Protein 8GKV (pdb70)

Foldseek 3Di:
DVVVVVVVVVVVVVVVVVVVVVVVVVVVVVVVVVVVVVVVVVVD/DVVVVVVVVVVVVVVVVVVVVVVVVVVVVVVVVVVVVVVD

Structure (mmCIF, N/CA/C/O backbone):
data_8GKV
#
_entry.id   8GKV
#
_cell.length_a   75.335
_cell.length_b   57.013
_cell.length_c   48.629
_cell.angle_alpha   90.000
_cell.angle_beta   129.500
_cell.angle_gamma   90.000
#
_symmetry.space_group_name_H-M   'C 1 2 1'
#
loop_
_entity.id
_entity.type
_entity.pdbx_description
1 polymer 'Anti-adapter protein IraP'
2 non-polymer '4-(2-HYDROXYETHYL)-1-PIPERAZINE ETHANESULFONIC ACID'
3 non-polymer 1,2-ETHANEDIOL
4 non-polymer 'CHLORIDE ION'
5 non-polymer 2-AMINO-2-HYDROXYMETHYL-PROPANE-1,3-DIOL
6 water water
#
loop_
_atom_site.group_PDB
_atom_site.id
_atom_site.type_symbol
_atom_site.label_atom_id
_atom_site.label_alt_id
_atom_site.label_comp_id
_atom_site.label_asym_id
_atom_site.label_entity_id
_atom_site.label_seq_id
_atom_site.pdbx_PDB_ins_code
_atom_site.Cartn_x
_atom_site.Cartn_y
_atom_site.Cartn_z
_atom_site.occupancy
_atom_site.B_iso_or_equiv
_atom_site.auth_seq_id
_atom_site.auth_comp_id
_atom_site.auth_asym_id
_atom_site.auth_atom_id
_atom_site.pdbx_PDB_model_num
ATOM 1 N N . GLY A 1 1 ? 23.023 -15.057 21.813 1.00 60.67 -1 GLY A N 1
ATOM 2 C CA . GLY A 1 1 ? 21.776 -15.737 22.269 1.00 63.53 -1 GLY A CA 1
ATOM 3 C C . GLY A 1 1 ? 20.567 -14.823 22.219 1.00 65.07 -1 GLY A C 1
ATOM 4 O O . GLY A 1 1 ? 20.440 -13.989 21.322 1.00 65.03 -1 GLY A O 1
ATOM 10 N N . GLY A 1 2 ? 19.682 -14.976 23.199 1.00 61.13 0 GLY A N 1
ATOM 11 C CA . GLY A 1 2 ? 18.417 -14.263 23.215 1.00 51.94 0 GLY A CA 1
ATOM 12 C C . GLY A 1 2 ? 18.545 -12.783 23.522 1.00 45.54 0 GLY A C 1
ATOM 13 O O . GLY A 1 2 ? 17.872 -11.956 22.904 1.00 45.82 0 GLY A O 1
ATOM 17 N N . MET A 1 3 ? 19.414 -12.446 24.468 1.00 42.73 1 MET A N 1
ATOM 18 C CA . MET A 1 3 ? 19.581 -11.059 24.887 1.00 46.53 1 MET A CA 1
ATOM 19 C C . MET A 1 3 ? 20.192 -10.211 23.769 1.00 44.72 1 MET A C 1
ATOM 20 O O . MET A 1 3 ? 19.705 -9.121 23.470 1.00 44.20 1 MET A O 1
ATOM 34 N N . LYS A 1 4 ? 21.253 -10.719 23.148 1.00 46.13 2 LYS A 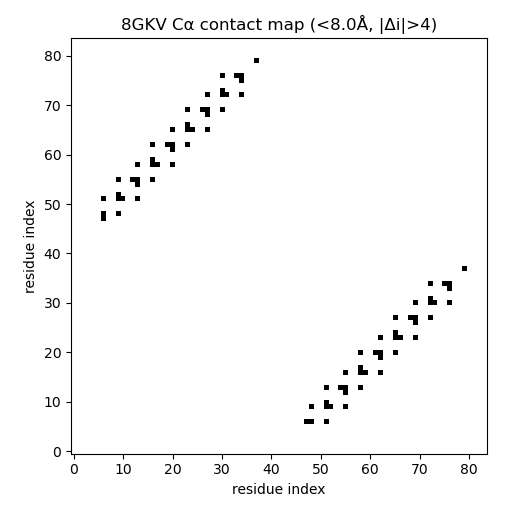N 1
ATOM 35 C CA . LYS A 1 4 ? 21.900 -10.012 22.045 1.00 43.37 2 LYS A CA 1
ATOM 36 C C . LYS A 1 4 ? 20.943 -9.840 20.863 1.00 38.81 2 LYS A C 1
ATOM 37 O O . LYS A 1 4 ? 20.874 -8.767 20.248 1.00 43.91 2 LYS A O 1
ATOM 56 N N . ASN A 1 5 ? 20.203 -10.898 20.553 1.00 38.40 3 ASN A N 1
ATOM 57 C CA . ASN A 1 5 ? 19.192 -10.838 19.507 1.00 42.62 3 ASN A CA 1
ATOM 58 C C . ASN A 1 5 ? 18.131 -9.795 19.840 1.00 39.55 3 ASN A C 1
ATOM 59 O O . ASN A 1 5 ? 17.735 -8.991 18.991 1.00 37.14 3 ASN A O 1
ATOM 70 N N . LEU A 1 6 ? 17.675 -9.815 21.090 1.00 33.27 4 LEU A N 1
ATOM 71 C CA . LEU A 1 6 ? 16.731 -8.821 21.567 1.00 39.86 4 LEU A CA 1
ATOM 72 C C . LEU A 1 6 ? 17.306 -7.419 21.360 1.00 32.90 4 LEU A C 1
ATOM 73 O O . LEU A 1 6 ? 16.629 -6.550 20.818 1.00 36.25 4 LEU A O 1
ATOM 89 N N . ILE A 1 7 ? 18.557 -7.206 21.764 1.00 34.13 5 ILE A N 1
ATOM 90 C C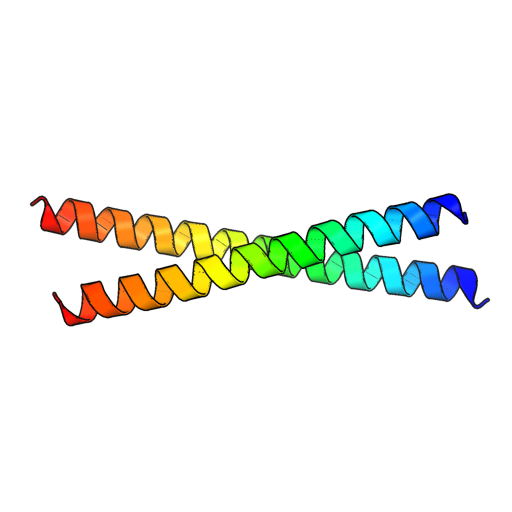A . ILE A 1 7 ? 19.213 -5.912 21.559 1.00 38.12 5 ILE A CA 1
ATOM 91 C C . ILE A 1 7 ? 19.177 -5.524 20.079 1.00 33.41 5 ILE A C 1
ATOM 92 O O . ILE A 1 7 ? 18.801 -4.400 19.732 1.00 31.74 5 ILE A O 1
ATOM 108 N N . ALA A 1 8 ? 19.571 -6.455 19.213 1.00 31.31 6 ALA A N 1
ATOM 109 C CA . ALA A 1 8 ? 19.551 -6.206 17.771 1.00 32.95 6 ALA A CA 1
ATOM 110 C C . ALA A 1 8 ? 18.160 -5.769 17.297 1.00 32.83 6 ALA A C 1
ATOM 111 O O . ALA A 1 8 ? 18.011 -4.763 16.587 1.00 29.70 6 ALA A O 1
ATOM 118 N N . GLU A 1 9 ? 17.144 -6.530 17.694 1.00 36.31 7 GLU A N 1
ATOM 119 C CA . GLU A 1 9 ? 15.767 -6.234 17.295 1.00 38.92 7 GLU A CA 1
ATOM 120 C C . GLU A 1 9 ? 15.310 -4.869 17.819 1.00 37.12 7 GLU A C 1
ATOM 121 O O . GLU A 1 9 ? 14.684 -4.091 17.087 1.00 40.65 7 GLU A O 1
ATOM 133 N N . LEU A 1 10 ? 15.640 -4.572 19.073 1.00 34.72 8 LEU A N 1
ATOM 134 C CA . LEU A 1 10 ? 15.347 -3.263 19.642 1.00 33.32 8 LEU A CA 1
ATOM 135 C C . LEU A 1 10 ? 16.006 -2.164 18.821 1.00 33.37 8 LEU A C 1
ATOM 136 O O . LEU A 1 10 ? 15.355 -1.188 18.460 1.00 33.24 8 LEU A O 1
ATOM 152 N N . LEU A 1 11 ? 17.293 -2.322 18.521 1.00 34.98 9 LEU A N 1
ATOM 153 C CA . LEU A 1 11 ? 18.008 -1.304 17.760 1.00 32.67 9 LEU A CA 1
ATOM 154 C C . LEU A 1 11 ? 17.379 -1.115 16.385 1.00 32.45 9 LEU A C 1
ATOM 155 O O . LEU A 1 11 ? 17.213 0.015 15.923 1.00 33.89 9 LEU A O 1
ATOM 171 N N . PHE A 1 12 ? 17.025 -2.219 15.730 1.00 32.62 10 PHE A N 1
ATOM 172 C CA . PHE A 1 12 ? 16.366 -2.126 14.426 1.00 37.42 10 PHE A CA 1
ATOM 173 C C . PHE A 1 12 ? 15.041 -1.360 14.526 1.00 37.48 10 PHE A C 1
ATOM 174 O O . PHE A 1 12 ? 14.797 -0.412 13.758 1.00 38.68 10 PHE A O 1
ATOM 191 N N . LYS A 1 13 ? 14.198 -1.765 15.472 1.00 36.60 11 LYS A N 1
ATOM 192 C CA . LYS A 1 13 ? 12.938 -1.063 15.723 1.00 37.10 11 LYS A CA 1
ATOM 193 C C . LYS A 1 13 ? 13.204 0.430 15.913 1.00 37.00 11 LYS A C 1
ATOM 194 O O . LYS A 1 13 ? 12.548 1.282 15.305 1.00 37.74 11 LYS A O 1
ATOM 213 N N . LEU A 1 14 ? 14.192 0.732 16.749 1.00 33.95 12 LEU A N 1
ATOM 214 C CA . LEU A 1 14 ? 14.601 2.107 17.020 1.00 28.64 12 LEU A CA 1
ATOM 215 C C . LEU A 1 14 ? 14.947 2.855 15.728 1.00 32.26 12 LEU A C 1
ATOM 216 O O . LEU A 1 14 ? 14.441 3.955 15.478 1.00 36.12 12 LEU A O 1
ATOM 232 N N . ALA A 1 15 ? 15.807 2.252 14.910 1.00 32.50 13 ALA A N 1
ATOM 233 C CA . ALA A 1 15 ? 16.196 2.845 13.628 1.00 33.28 13 ALA A CA 1
ATOM 234 C C . ALA A 1 15 ? 14.955 3.159 12.783 1.00 39.20 13 ALA A C 1
ATOM 235 O O . ALA A 1 15 ? 14.788 4.289 12.270 1.00 39.15 13 ALA A O 1
ATOM 242 N N . GLN A 1 16 ? 14.076 2.163 12.661 1.00 40.04 14 GLN A N 1
ATOM 243 C CA . GLN A 1 16 ? 12.815 2.353 11.943 1.00 42.00 14 GLN A CA 1
ATOM 244 C C . GLN A 1 16 ? 12.028 3.553 12.469 1.00 47.21 14 GLN A C 1
ATOM 245 O O . GLN A 1 16 ? 11.665 4.450 11.702 1.00 50.32 14 GLN A O 1
ATOM 259 N N . LYS A 1 17 ? 11.756 3.567 13.772 1.00 41.84 15 LYS A N 1
ATOM 260 C CA . LYS A 1 17 ? 10.967 4.654 14.351 1.00 40.06 15 LYS A CA 1
ATOM 261 C C . LYS A 1 17 ? 11.642 6.002 14.129 1.00 40.32 15 LYS A C 1
ATOM 262 O O . LYS A 1 17 ? 10.969 7.005 13.884 1.00 39.38 15 LYS A O 1
ATOM 281 N N . GLU A 1 18 ? 12.968 6.031 14.211 1.00 40.79 16 GLU A N 1
ATOM 282 C CA . GLU A 1 18 ? 13.695 7.272 13.961 1.00 44.29 16 GLU A CA 1
ATOM 283 C C . GLU A 1 18 ? 13.474 7.770 12.526 1.00 45.18 16 GLU A C 1
ATOM 284 O O . GLU A 1 18 ? 13.127 8.946 12.305 1.00 47.71 16 GLU A O 1
ATOM 296 N N . GLU A 1 19 ? 13.654 6.879 11.554 1.00 44.89 17 GLU A N 1
ATOM 297 C CA . GLU A 1 19 ? 13.369 7.244 10.160 1.00 49.63 17 GLU A CA 1
ATOM 298 C C . GLU A 1 19 ? 11.918 7.736 9.980 1.00 45.58 17 GLU A C 1
ATOM 299 O O . GLU A 1 19 ? 11.670 8.819 9.416 1.00 47.97 17 GLU A O 1
ATOM 311 N N . GLU A 1 20 ? 10.972 6.933 10.464 1.00 41.63 18 GLU A N 1
ATOM 312 C CA . GLU A 1 20 ? 9.549 7.273 10.427 1.00 38.02 18 GLU A CA 1
ATOM 313 C C . GLU A 1 20 ? 9.302 8.663 11.021 1.00 37.62 18 GLU A C 1
ATOM 314 O O . GLU A 1 20 ? 8.554 9.479 10.460 1.00 35.74 18 GLU A O 1
ATOM 326 N N . SER A 1 21 ? 9.943 8.929 12.155 1.00 36.54 19 SER A N 1
ATOM 327 C CA . SER A 1 21 ? 9.789 10.205 12.840 1.00 34.52 19 SER A CA 1
ATOM 328 C C . SER A 1 21 ? 10.324 11.348 11.988 1.00 38.74 19 SER A C 1
ATOM 329 O O . SER A 1 21 ? 9.676 12.388 11.858 1.00 35.25 19 SER A O 1
ATOM 337 N N . LYS A 1 22 ? 11.512 11.168 11.417 1.00 43.63 20 LYS A N 1
ATOM 338 C CA . LYS A 1 22 ? 12.060 12.207 10.541 1.00 42.27 20 LYS A CA 1
ATOM 339 C C . LYS A 1 22 ? 11.124 12.488 9.349 1.00 39.08 20 LYS A C 1
ATOM 340 O O . LYS A 1 22 ? 10.845 13.658 9.015 1.00 41.71 20 LYS A O 1
ATOM 359 N N . GLU A 1 23 ? 10.614 11.427 8.724 1.00 35.74 21 GLU A N 1
ATOM 360 C CA . GLU A 1 23 ? 9.635 11.609 7.645 1.00 36.90 21 GLU A CA 1
ATOM 361 C C . GLU A 1 23 ? 8.398 12.397 8.116 1.00 43.92 21 GLU A C 1
ATOM 362 O O . GLU A 1 23 ? 7.992 13.390 7.483 1.00 41.19 21 GLU A O 1
ATOM 374 N N . LEU A 1 24 ? 7.804 11.966 9.227 1.00 40.66 22 LEU A N 1
ATOM 375 C CA . LEU A 1 24 ? 6.647 12.673 9.775 1.00 33.76 22 LEU A CA 1
ATOM 376 C C . LEU A 1 24 ? 6.955 14.146 10.066 1.00 33.26 22 LEU A C 1
ATOM 377 O O . LEU A 1 24 ? 6.141 15.027 9.777 1.00 36.44 22 LEU A O 1
ATOM 393 N N . SER A 1 25 ? 8.127 14.403 10.644 1.00 32.97 23 SER A N 1
ATOM 394 C CA . SER A 1 25 ? 8.573 15.769 10.907 1.00 33.73 23 SER A CA 1
ATOM 395 C C . SER A 1 25 ? 8.592 16.579 9.612 1.00 35.19 23 SER A C 1
ATOM 396 O O . SER A 1 25 ? 8.042 17.689 9.547 1.00 36.97 23 SER A O 1
ATOM 409 N N . ALA A 1 26 ? 9.219 16.013 8.579 1.00 35.84 24 ALA A N 1
ATOM 410 C CA . ALA A 1 26 ? 9.249 16.649 7.260 1.00 40.31 24 ALA A CA 1
ATOM 411 C C . ALA A 1 26 ? 7.831 16.984 6.779 1.00 38.24 24 ALA A C 1
ATOM 412 O O . ALA A 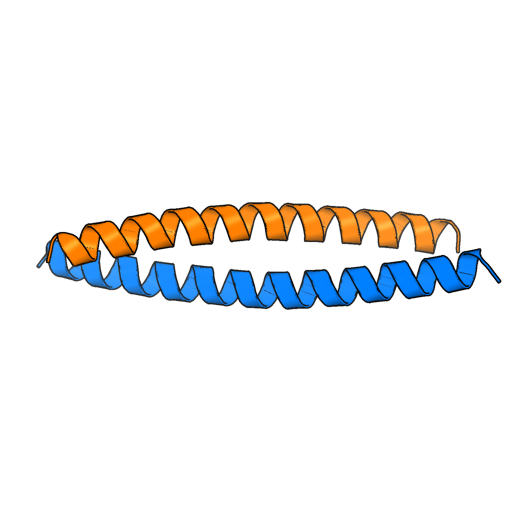1 26 ? 7.552 18.115 6.345 1.00 34.09 24 ALA A O 1
ATOM 419 N N . GLN A 1 27 ? 6.935 16.001 6.860 1.00 36.06 25 GLN A N 1
ATOM 420 C CA . GLN A 1 27 ? 5.534 16.238 6.489 1.00 29.05 25 GLN A CA 1
ATOM 421 C C . GLN A 1 27 ? 4.895 17.388 7.277 1.00 30.92 25 GLN A C 1
ATOM 422 O O . GLN A 1 27 ? 4.254 18.273 6.695 1.00 31.26 25 GLN A O 1
ATOM 436 N N . VAL A 1 28 ? 5.057 17.368 8.597 1.00 34.85 26 VAL A N 1
ATOM 437 C CA . VAL A 1 28 ? 4.511 18.425 9.445 1.00 32.84 26 VAL A CA 1
ATOM 438 C C . VAL A 1 28 ? 5.023 19.786 8.986 1.00 30.79 26 VAL A C 1
ATOM 439 O O . VAL A 1 28 ? 4.244 20.736 8.829 1.00 35.86 26 VAL A O 1
ATOM 452 N N . GLU A 1 29 ? 6.331 19.883 8.770 1.00 27.89 27 GLU A N 1
ATOM 453 C CA . GLU A 1 29 ? 6.908 21.150 8.321 1.00 32.50 27 GLU A CA 1
ATOM 454 C C . GLU A 1 29 ? 6.302 21.593 6.978 1.00 29.82 27 GLU A C 1
ATOM 455 O O . GLU A 1 29 ? 5.884 22.757 6.820 1.00 31.60 27 GLU A O 1
ATOM 467 N N . ALA A 1 30 ? 6.252 20.669 6.017 1.00 27.27 28 ALA A N 1
ATOM 468 C CA . ALA A 1 30 ? 5.618 20.946 4.725 1.00 34.68 28 ALA A CA 1
ATOM 469 C C . ALA A 1 30 ? 4.208 21.526 4.900 1.00 33.65 28 ALA A C 1
ATOM 470 O O . ALA A 1 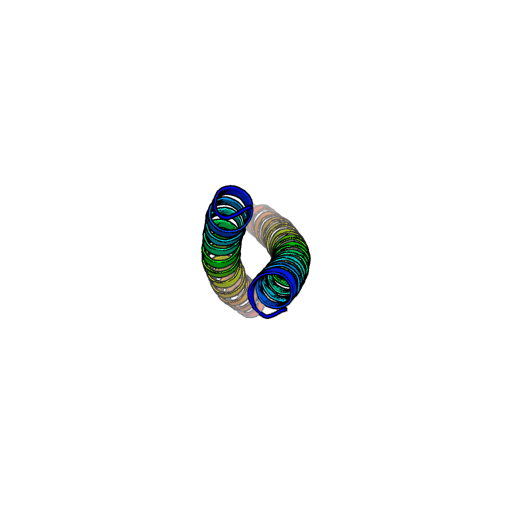30 ? 3.882 22.621 4.397 1.00 31.60 28 ALA 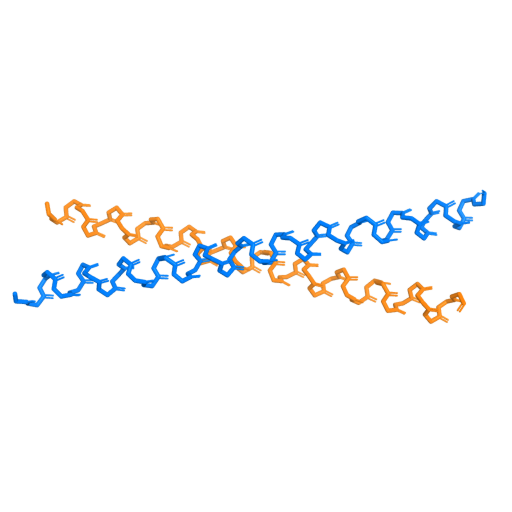A O 1
ATOM 477 N N . LEU A 1 31 ? 3.378 20.780 5.626 1.00 31.48 29 LEU A N 1
ATOM 478 C CA . LEU A 1 31 ? 1.992 21.171 5.840 1.00 29.33 29 LEU A CA 1
ATOM 479 C C . LEU A 1 31 ? 1.908 22.533 6.518 1.00 30.53 29 LEU A C 1
ATOM 480 O O . LEU A 1 31 ? 1.082 23.368 6.147 1.00 27.92 29 LEU A O 1
ATOM 496 N N . GLU A 1 32 ? 2.776 22.764 7.497 1.00 30.98 30 GLU A N 1
ATOM 497 C CA . GLU A 1 32 ? 2.791 24.046 8.194 1.00 30.85 30 GLU A CA 1
ATOM 498 C C . GLU A 1 32 ? 3.105 25.190 7.233 1.00 33.19 30 GLU A C 1
ATOM 499 O O . GLU A 1 32 ? 2.425 26.224 7.247 1.00 35.14 30 GLU A O 1
ATOM 511 N N . ILE A 1 33 ? 4.119 25.005 6.390 1.00 31.30 31 ILE A N 1
ATOM 512 C CA . ILE A 1 33 ? 4.425 26.013 5.372 1.00 39.68 31 ILE A CA 1
ATOM 513 C C . ILE A 1 33 ? 3.214 26.262 4.463 1.00 35.55 31 ILE A C 1
ATOM 514 O O . ILE A 1 33 ? 2.836 27.417 4.225 1.00 34.29 31 ILE A O 1
ATOM 530 N N . ILE A 1 34 ? 2.603 25.190 3.963 1.00 32.82 32 ILE A N 1
ATOM 531 C CA . ILE A 1 34 ? 1.406 25.340 3.123 1.00 29.22 32 ILE A CA 1
ATOM 532 C C . ILE A 1 34 ? 0.288 26.148 3.827 1.00 33.62 32 ILE A C 1
ATOM 533 O O . ILE A 1 34 ? -0.219 27.155 3.287 1.00 38.30 32 ILE A O 1
ATOM 549 N N . VAL A 1 35 ? -0.083 25.714 5.031 1.00 36.51 33 VAL A N 1
ATOM 550 C CA . VAL A 1 35 ? -1.124 26.393 5.807 1.00 33.22 33 VAL A CA 1
ATOM 551 C C . VAL A 1 35 ? -0.781 27.868 5.995 1.00 33.08 33 VAL A C 1
ATOM 552 O O . VAL A 1 35 ? -1.613 28.746 5.747 1.00 36.74 33 VAL A O 1
ATOM 565 N N . THR A 1 36 ? 0.446 28.133 6.435 1.00 27.95 34 THR A N 1
ATOM 566 C CA . THR A 1 36 ? 0.911 29.504 6.611 1.00 30.33 34 THR A CA 1
ATOM 567 C C . THR A 1 36 ? 0.742 30.306 5.324 1.00 36.31 34 THR A C 1
ATOM 568 O O . THR A 1 36 ? 0.236 31.433 5.348 1.00 33.75 34 THR A O 1
ATOM 579 N N . ALA A 1 37 ? 1.164 29.724 4.204 1.00 39.08 35 ALA A N 1
ATOM 580 C CA . ALA A 1 37 ? 1.017 30.393 2.916 1.00 40.80 35 ALA A CA 1
ATOM 581 C C . ALA A 1 37 ? -0.448 30.752 2.657 1.00 41.95 35 ALA A C 1
ATOM 582 O O . ALA A 1 37 ? -0.766 31.899 2.321 1.00 48.04 35 ALA A O 1
ATOM 589 N N . MET A 1 38 ? -1.345 29.781 2.821 1.00 36.98 36 MET A N 1
ATOM 590 C CA . MET A 1 38 ? -2.766 30.064 2.581 1.00 34.83 36 MET A CA 1
ATOM 591 C C . MET A 1 38 ? -3.366 31.085 3.557 1.00 40.41 36 MET A C 1
ATOM 592 O O . MET A 1 38 ? -4.234 31.875 3.175 1.00 40.56 36 MET A O 1
ATOM 606 N N . LEU A 1 39 ? -2.915 31.071 4.806 1.00 43.37 37 LEU A N 1
ATOM 607 C CA . LEU A 1 39 ? -3.360 32.074 5.772 1.00 42.11 37 LEU A CA 1
ATOM 608 C C . LEU A 1 39 ? -2.875 33.468 5.371 1.00 44.32 37 LEU A C 1
ATOM 609 O O . LEU A 1 39 ? -3.638 34.441 5.432 1.00 52.57 37 LEU A O 1
ATOM 625 N N . ARG A 1 40 ? -1.610 33.568 4.966 1.00 40.65 38 ARG A N 1
ATOM 626 C CA . ARG A 1 40 ? -1.092 34.828 4.435 1.00 42.39 38 ARG A CA 1
ATOM 627 C C . ARG A 1 40 ? -1.899 35.234 3.206 1.00 51.87 38 ARG A C 1
ATOM 628 O O . ARG A 1 40 ? -2.156 36.419 2.989 1.00 54.79 38 ARG A O 1
ATOM 649 N N . ASN A 1 41 ? -2.296 34.250 2.403 1.00 55.55 39 ASN A N 1
ATOM 650 C CA . ASN A 1 41 ? -3.197 34.510 1.282 1.00 57.52 39 ASN A CA 1
ATOM 651 C C . ASN A 1 41 ? -4.539 35.077 1.740 1.00 60.73 39 ASN A C 1
ATOM 652 O O . ASN A 1 41 ? -5.026 36.054 1.170 1.00 62.49 39 ASN A O 1
ATOM 663 N N . MET A 1 42 ? -5.142 34.472 2.762 1.00 59.79 40 MET A N 1
ATOM 664 C CA . MET A 1 42 ? -6.418 34.974 3.277 1.00 53.49 40 MET A CA 1
ATOM 665 C C . MET A 1 42 ? -6.283 36.389 3.834 1.00 57.04 40 MET A C 1
ATOM 666 O O . MET A 1 42 ? -7.159 37.229 3.623 1.00 56.32 40 MET A O 1
ATOM 680 N N . ALA A 1 43 ? -5.193 36.652 4.552 1.00 59.77 41 ALA A N 1
ATOM 681 C CA . ALA A 1 43 ? -4.919 38.007 5.039 1.00 63.25 41 ALA A CA 1
ATOM 682 C C . ALA A 1 43 ? -4.854 38.998 3.879 1.00 73.71 41 ALA A C 1
ATOM 683 O O . ALA A 1 43 ? -5.004 40.206 4.077 1.00 77.48 41 ALA A O 1
ATOM 690 N N . GLN A 1 44 ? -4.640 38.443 2.693 1.00 76.37 42 GLN A N 1
ATOM 691 C CA . GLN A 1 44 ? -4.567 39.211 1.441 1.00 74.08 42 GLN A CA 1
ATOM 692 C C . GLN A 1 44 ? -3.363 40.126 1.459 1.00 76.39 42 GLN A C 1
ATOM 693 O O . GLN A 1 44 ? -2.361 39.840 0.809 1.00 78.02 42 GLN A O 1
ATOM 701 N N . MET B 1 3 ? 25.248 -3.888 29.638 1.00 45.34 1 MET B N 1
ATOM 702 C CA . MET B 1 3 ? 24.463 -4.659 28.635 1.00 55.85 1 MET B CA 1
ATOM 703 C C . MET B 1 3 ? 22.983 -4.623 28.992 1.00 63.51 1 MET B C 1
ATOM 704 O O . MET B 1 3 ? 22.137 -4.321 28.151 1.00 60.22 1 MET B O 1
ATOM 718 N N . LYS B 1 4 ? 22.676 -4.937 30.247 1.00 69.29 2 LYS B N 1
ATOM 719 C CA . LYS B 1 4 ? 21.325 -4.769 30.763 1.00 62.63 2 LYS B CA 1
ATOM 720 C C . LYS B 1 4 ? 20.988 -3.278 30.672 1.00 58.95 2 LYS B C 1
ATOM 721 O O . LYS B 1 4 ? 19.874 -2.882 30.296 1.00 56.33 2 LYS B O 1
ATOM 740 N N . ASN B 1 5 ? 21.987 -2.459 30.998 1.00 67.39 3 ASN B N 1
ATOM 741 C CA . ASN B 1 5 ? 21.904 -1.010 30.832 1.00 66.24 3 ASN B CA 1
ATOM 742 C C . ASN B 1 5 ? 21.576 -0.651 29.395 1.00 53.24 3 ASN B C 1
ATOM 743 O O . ASN B 1 5 ? 20.712 0.188 29.132 1.00 53.92 3 ASN B O 1
ATOM 754 N N . LEU B 1 6 ? 22.282 -1.297 28.472 1.00 46.14 4 LEU B N 1
ATOM 755 C CA . LEU B 1 6 ? 22.119 -1.037 27.050 1.00 50.10 4 LEU B CA 1
ATOM 756 C C . LEU B 1 6 ? 20.678 -1.324 26.638 1.00 39.28 4 LEU B C 1
ATOM 757 O O . LEU B 1 6 ? 20.048 -0.521 25.949 1.00 35.29 4 LEU B O 1
ATOM 773 N N . ILE B 1 7 ? 20.156 -2.462 27.086 1.00 41.91 5 ILE B N 1
ATOM 774 C CA . ILE B 1 7 ? 18.767 -2.827 26.825 1.00 46.23 5 ILE B CA 1
ATOM 775 C C . ILE B 1 7 ? 17.817 -1.778 27.400 1.00 45.37 5 ILE B C 1
ATOM 776 O O . ILE B 1 7 ? 16.913 -1.301 26.705 1.00 38.34 5 ILE B O 1
ATOM 792 N N . ALA B 1 8 ? 18.029 -1.414 28.663 1.00 45.76 6 ALA B N 1
ATOM 793 C CA . ALA B 1 8 ? 17.180 -0.412 29.313 1.00 39.93 6 ALA B CA 1
ATOM 794 C C . ALA B 1 8 ? 17.159 0.911 28.537 1.00 36.48 6 ALA B C 1
ATOM 795 O O . ALA B 1 8 ? 16.090 1.457 28.227 1.00 32.74 6 ALA B O 1
ATOM 802 N N . GLU B 1 9 ? 18.344 1.415 28.210 1.00 42.02 7 GLU B N 1
ATOM 803 C CA . GLU B 1 9 ? 18.463 2.694 27.521 1.00 42.37 7 GLU B CA 1
ATOM 804 C C . GLU B 1 9 ? 17.884 2.623 26.112 1.00 38.31 7 GLU B C 1
ATOM 805 O O . GLU B 1 9 ? 17.196 3.548 25.665 1.00 36.54 7 GLU B O 1
ATOM 817 N N . LEU B 1 10 ? 18.170 1.527 25.414 1.00 37.16 8 LEU B N 1
ATOM 818 C CA . LEU B 1 10 ? 17.561 1.276 24.115 1.00 41.41 8 LEU B CA 1
ATOM 819 C C . LEU B 1 10 ? 16.048 1.358 24.221 1.00 41.10 8 LEU B C 1
ATOM 820 O O . LEU B 1 10 ? 15.402 2.069 23.453 1.00 37.90 8 LEU B O 1
ATOM 836 N N . LEU B 1 11 ? 15.492 0.635 25.188 1.00 44.27 9 LEU B N 1
ATOM 837 C CA . LEU B 1 11 ? 14.053 0.622 25.392 1.00 42.87 9 LEU B CA 1
ATOM 838 C C . LEU B 1 11 ? 13.523 2.021 25.661 1.00 38.64 9 LEU B C 1
ATOM 839 O O . LEU B 1 11 ? 12.508 2.428 25.090 1.00 36.38 9 LE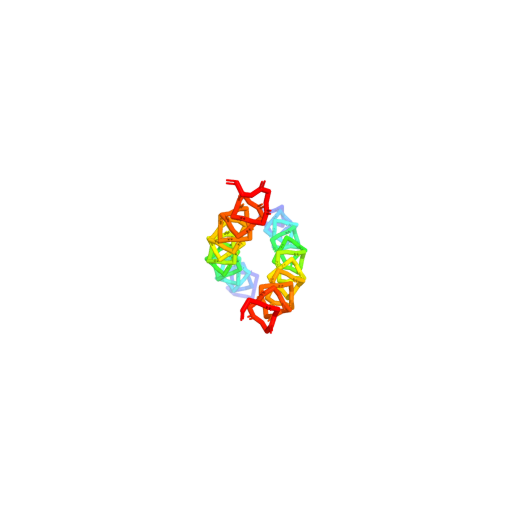U B O 1
ATOM 855 N N . PHE B 1 12 ? 14.206 2.754 26.534 1.00 37.98 10 PHE B N 1
ATOM 856 C CA . PHE B 1 12 ? 13.802 4.123 26.843 1.00 44.82 10 PHE B CA 1
ATOM 857 C C . PHE B 1 12 ? 13.759 4.986 25.582 1.00 46.57 10 PHE B C 1
ATOM 858 O O . PHE B 1 12 ? 12.722 5.589 25.254 1.00 43.43 10 PHE B O 1
ATOM 875 N N . LYS B 1 13 ? 14.888 5.032 24.876 1.00 46.35 11 LYS B N 1
ATOM 876 C CA . LYS B 1 13 ? 14.980 5.772 23.618 1.00 43.83 11 LYS B CA 1
ATOM 877 C C . LYS B 1 13 ? 13.830 5.389 22.691 1.00 40.82 11 LYS B C 1
ATOM 878 O O . LYS B 1 13 ? 13.127 6.255 22.156 1.00 35.25 11 LYS B O 1
ATOM 897 N N . LEU B 1 14 ? 13.636 4.083 22.525 1.00 39.74 12 LEU B N 1
ATOM 898 C CA . LEU B 1 14 ? 12.565 3.561 21.683 1.00 39.56 12 LEU B CA 1
ATOM 899 C C . LEU B 1 14 ? 11.214 4.137 22.109 1.00 48.50 12 LEU B C 1
ATOM 900 O O . LEU B 1 14 ? 10.452 4.643 21.279 1.00 48.06 12 LEU B O 1
ATOM 916 N N . ALA B 1 15 ? 10.927 4.060 23.408 1.00 48.68 13 ALA B N 1
ATOM 917 C CA . ALA B 1 15 ? 9.680 4.600 23.948 1.00 43.45 13 ALA B CA 1
ATOM 918 C C . ALA B 1 15 ? 9.520 6.070 23.559 1.00 41.31 13 ALA B C 1
ATOM 919 O O . ALA B 1 15 ? 8.462 6.495 23.047 1.00 38.62 13 ALA B O 1
ATOM 926 N N . GLN B 1 16 ? 10.583 6.840 23.789 1.00 42.38 14 GLN B N 1
ATOM 927 C CA . GLN B 1 16 ? 10.574 8.256 23.433 1.00 44.47 14 GLN B CA 1
ATOM 928 C C . GLN B 1 16 ? 10.247 8.453 21.946 1.00 42.64 14 GLN B C 1
ATOM 929 O O . GLN B 1 16 ? 9.368 9.252 21.595 1.00 37.41 14 GLN B O 1
ATOM 943 N N . LYS B 1 17 ? 10.933 7.712 21.078 1.00 46.16 15 LYS B N 1
ATOM 944 C CA . LYS B 1 17 ? 10.680 7.821 19.639 1.00 45.86 15 LYS B CA 1
ATOM 945 C C . LYS B 1 17 ? 9.241 7.448 19.277 1.00 47.44 15 LYS B C 1
ATOM 946 O O . LYS B 1 17 ? 8.620 8.110 18.444 1.00 45.68 15 LYS B O 1
ATOM 965 N N . GLU B 1 18 ? 8.714 6.389 19.888 1.00 50.07 16 GLU B N 1
ATOM 966 C CA . GLU B 1 18 ? 7.332 5.990 19.633 1.00 51.12 16 GLU B CA 1
ATOM 967 C C . GLU B 1 18 ? 6.355 7.107 20.014 1.00 54.96 16 GLU B C 1
ATOM 968 O O . GLU B 1 18 ? 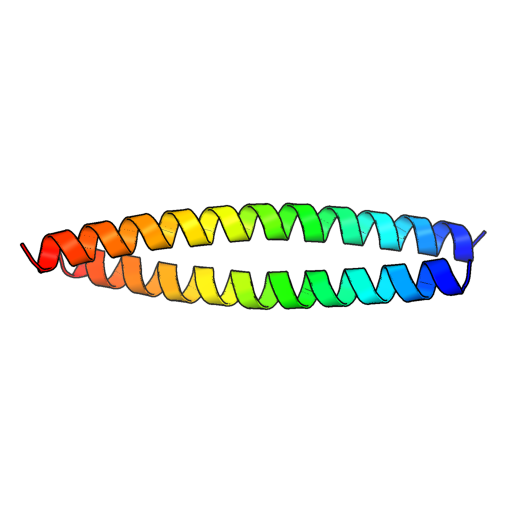5.463 7.468 19.228 1.00 51.67 16 GLU B O 1
ATOM 980 N N . GLU B 1 19 ? 6.526 7.661 21.213 1.00 58.60 17 GLU B N 1
ATOM 981 C CA . GLU B 1 19 ? 5.689 8.789 21.633 1.00 59.13 17 GLU B CA 1
ATOM 982 C C . GLU B 1 19 ? 5.810 9.985 20.672 1.00 56.92 17 GLU B C 1
ATOM 983 O O . GLU B 1 19 ? 4.796 10.591 20.264 1.00 53.02 17 GLU B O 1
ATOM 995 N N . GLU B 1 20 ? 7.045 10.320 20.302 1.00 53.17 18 GLU B N 1
ATOM 996 C CA . GLU B 1 20 ? 7.280 11.391 19.334 1.00 47.10 18 GLU B CA 1
ATOM 997 C C . GLU B 1 20 ? 6.516 11.132 18.031 1.00 43.97 18 GLU B C 1
ATOM 998 O O . GLU B 1 20 ? 5.798 12.008 17.534 1.00 40.40 18 GLU B O 1
ATOM 1010 N N . SER B 1 21 ? 6.672 9.929 17.481 1.00 42.38 19 SER B N 1
ATOM 1011 C CA . SER B 1 21 ? 5.971 9.560 16.254 1.00 42.45 19 SER B CA 1
ATOM 1012 C C . SER B 1 21 ? 4.458 9.687 16.422 1.00 45.19 19 SER B C 1
ATOM 1013 O O . SER B 1 21 ? 3.776 10.196 15.532 1.00 40.66 19 SER B O 1
ATOM 1021 N N . LYS B 1 22 ? 3.935 9.225 17.557 1.00 48.75 20 LYS B N 1
ATOM 1022 C CA . LYS B 1 22 ? 2.509 9.389 17.857 1.00 49.21 20 LYS B CA 1
ATOM 1023 C C . LYS B 1 22 ? 2.092 10.871 17.751 1.00 46.94 20 LYS B C 1
ATOM 1024 O O . LYS B 1 22 ? 1.185 11.236 16.961 1.00 41.74 20 LYS B O 1
ATOM 1043 N N . GLU B 1 23 ? 2.768 11.724 18.523 1.00 44.31 21 GLU B N 1
ATOM 1044 C CA . GLU B 1 23 ? 2.487 13.165 18.476 1.00 44.75 21 GLU B CA 1
ATOM 1045 C C . GLU B 1 23 ? 2.534 13.724 17.042 1.00 47.71 21 GLU B C 1
ATOM 1046 O O . GLU B 1 23 ? 1.587 14.382 16.575 1.00 46.71 21 GLU B O 1
ATOM 1058 N N . LEU B 1 24 ? 3.634 13.451 16.343 1.00 47.37 22 LEU B N 1
ATOM 1059 C CA . LEU B 1 24 ? 3.808 13.945 14.978 1.00 40.39 22 LEU B CA 1
ATOM 1060 C C . LEU B 1 24 ? 2.676 13.481 14.057 1.00 41.21 22 LEU B C 1
ATOM 1061 O O . LEU B 1 24 ? 2.117 14.281 13.301 1.00 44.41 22 LEU B O 1
ATOM 1077 N N . SER B 1 25 ? 2.339 12.197 14.131 1.00 40.89 23 SER B N 1
ATOM 1078 C CA . SER B 1 25 ? 1.239 11.650 13.348 1.00 40.80 23 SER B CA 1
ATOM 1079 C C . SER B 1 25 ? -0.051 12.415 13.624 1.00 45.40 23 SER B C 1
ATOM 1080 O O . SER B 1 25 ? -0.782 12.784 12.692 1.00 46.40 23 SER B O 1
ATOM 1093 N N . ALA B 1 26 ? -0.335 12.639 14.900 1.00 42.65 24 ALA B N 1
ATOM 1094 C CA . ALA B 1 26 ? -1.493 13.449 15.294 1.00 44.02 24 ALA B CA 1
ATOM 1095 C C . ALA B 1 26 ? -1.456 14.822 14.600 1.00 43.69 24 ALA B C 1
ATOM 1096 O O . ALA B 1 26 ? -2.446 15.273 13.992 1.00 39.09 24 ALA B O 1
ATOM 1103 N N . GLN B 1 27 ? -0.299 15.480 14.684 1.00 44.32 25 GLN B N 1
ATOM 1104 C CA . GLN B 1 27 ? -0.120 16.765 13.995 1.00 37.94 25 GLN B CA 1
ATOM 1105 C C . GLN B 1 27 ? -0.383 16.684 12.487 1.00 36.82 25 GLN B C 1
ATOM 1106 O O . GLN B 1 27 ? -1.077 17.541 11.933 1.00 36.46 25 GLN B O 1
ATOM 1120 N N . VAL B 1 28 ? 0.169 15.673 11.819 1.00 41.96 26 VAL B N 1
ATOM 1121 C CA . VAL B 1 28 ? -0.055 15.524 10.381 1.00 42.99 26 VAL B CA 1
ATOM 1122 C C . VAL B 1 28 ? -1.550 15.355 10.103 1.00 41.59 26 VAL B C 1
ATOM 1123 O O . VAL B 1 28 ? -2.085 15.970 9.175 1.00 37.27 26 VAL B O 1
ATOM 1136 N N . GLU B 1 29 ? -2.228 14.533 10.902 1.00 48.52 27 GLU B N 1
ATOM 1137 C CA . GLU B 1 29 ? -3.680 14.417 10.764 1.00 51.06 27 GLU B CA 1
ATOM 1138 C C . GLU B 1 29 ? -4.377 15.786 10.863 1.00 45.97 27 GLU B C 1
ATOM 1139 O O . GLU B 1 29 ? -5.134 16.188 9.955 1.00 42.64 27 GLU B O 1
ATOM 1151 N N . ALA B 1 30 ? -4.123 16.495 11.965 1.00 41.58 28 ALA B N 1
ATOM 1152 C CA . ALA B 1 30 ? -4.719 17.818 12.170 1.00 38.77 28 ALA B CA 1
ATOM 1153 C C . ALA B 1 30 ? -4.480 18.730 10.960 1.00 40.90 28 ALA B C 1
ATOM 1154 O O . ALA B 1 30 ? -5.419 19.304 10.385 1.00 40.51 28 ALA B O 1
ATOM 1161 N N . LEU B 1 31 ? -3.216 18.838 10.562 1.00 43.21 29 LEU B N 1
ATOM 1162 C CA . LEU B 1 31 ? -2.830 19.721 9.466 1.00 35.00 29 LEU B CA 1
ATOM 1163 C C . LEU B 1 31 ? -3.464 19.297 8.148 1.00 32.85 29 LEU B C 1
ATOM 1164 O O . LEU B 1 31 ? -3.842 20.143 7.341 1.00 30.21 29 LEU B O 1
ATOM 1180 N N . GLU B 1 32 ? -3.587 17.993 7.928 1.00 37.62 30 GLU B N 1
ATOM 1181 C CA . GLU B 1 32 ? -4.235 17.505 6.716 1.00 41.34 30 GLU B CA 1
ATOM 1182 C C . GLU B 1 32 ? -5.708 17.918 6.703 1.00 42.68 30 GLU B C 1
ATOM 1183 O O . GLU B 1 32 ? -6.201 18.452 5.695 1.00 36.05 30 GLU B O 1
ATOM 1195 N N . ILE B 1 33 ? -6.399 17.710 7.825 1.00 46.38 31 ILE B N 1
ATOM 1196 C CA . ILE B 1 33 ? -7.784 18.183 7.932 1.00 50.34 31 ILE B CA 1
ATOM 1197 C C . ILE B 1 33 ? -7.860 19.688 7.636 1.00 48.88 31 ILE B C 1
ATOM 1198 O O . ILE B 1 33 ? -8.681 20.137 6.819 1.00 43.38 31 ILE B O 1
ATOM 1214 N N . ILE B 1 34 ? -6.989 20.460 8.282 1.00 51.51 32 ILE B N 1
ATOM 1215 C CA . ILE B 1 34 ? -6.962 21.909 8.076 1.00 45.47 32 ILE B CA 1
ATOM 1216 C C . ILE B 1 34 ? -6.769 22.285 6.604 1.00 44.50 32 ILE B C 1
ATOM 1217 O O . ILE B 1 34 ? -7.553 23.061 6.046 1.00 43.48 32 ILE B O 1
ATOM 1233 N N . VAL B 1 35 ? -5.727 21.743 5.982 1.00 45.42 33 VAL B N 1
ATOM 1234 C CA . VAL B 1 35 ? -5.419 22.071 4.596 1.00 44.34 33 VAL B CA 1
ATOM 1235 C C . VAL B 1 35 ? -6.605 21.696 3.713 1.00 40.27 33 VAL B C 1
ATOM 1236 O O . VAL B 1 35 ? -7.007 22.472 2.846 1.00 35.67 33 VAL B O 1
ATOM 1249 N N . THR B 1 36 ? -7.175 20.517 3.945 1.00 40.75 34 THR B N 1
ATOM 1250 C CA . THR B 1 36 ? -8.379 20.121 3.221 1.00 46.89 34 THR B CA 1
ATOM 1251 C C . THR B 1 36 ? -9.478 21.174 3.366 1.00 55.22 34 THR B C 1
ATOM 1252 O O . THR B 1 36 ? -10.076 21.597 2.369 1.00 57.47 34 THR B O 1
ATOM 1263 N N . ALA B 1 37 ? -9.746 21.594 4.601 1.00 59.03 35 ALA B N 1
ATOM 1264 C CA . ALA B 1 37 ? -10.774 22.609 4.840 1.00 61.77 35 ALA B CA 1
ATOM 1265 C C . ALA B 1 37 ? -10.480 23.909 4.081 1.00 55.75 35 ALA B C 1
ATOM 1266 O O . ALA B 1 37 ? -11.337 24.430 3.351 1.00 51.23 35 ALA B O 1
ATOM 1273 N N . MET B 1 38 ? -9.266 24.427 4.245 1.00 54.50 36 MET B N 1
ATOM 1274 C CA . MET B 1 38 ? -8.896 25.690 3.612 1.00 54.03 36 MET B CA 1
ATOM 1275 C C . MET B 1 38 ? -8.912 25.583 2.091 1.00 56.52 36 MET B C 1
ATOM 1276 O O . MET B 1 38 ? -9.198 26.561 1.402 1.00 54.76 36 MET B O 1
ATOM 1290 N N . LEU B 1 39 ? -8.598 24.398 1.571 1.00 61.44 37 LEU B N 1
ATOM 1291 C CA . LEU B 1 39 ? -8.690 24.153 0.135 1.00 67.29 37 LEU B CA 1
ATOM 1292 C C . LEU B 1 39 ? -10.143 24.173 -0.320 1.00 69.20 37 LEU B C 1
ATOM 1293 O O . LEU B 1 39 ? -10.488 24.869 -1.276 1.00 65.55 37 LEU B O 1
ATOM 1309 N N . ARG B 1 40 ? -10.991 23.405 0.362 1.00 71.43 38 ARG B N 1
ATOM 1310 C CA . ARG B 1 40 ? -12.417 23.405 0.051 1.00 72.70 38 ARG B CA 1
ATOM 1311 C C . ARG B 1 40 ? -12.981 24.821 0.164 1.00 77.52 38 ARG B C 1
ATOM 1312 O O . ARG B 1 40 ? -13.914 25.185 -0.553 1.00 73.34 38 ARG B O 1
ATOM 1333 N N . ASN B 1 41 ? -12.407 25.619 1.061 1.00 83.19 39 ASN B N 1
ATOM 1334 C CA . ASN B 1 41 ? -12.786 27.028 1.165 1.00 84.62 39 ASN B CA 1
ATOM 1335 C C . ASN B 1 41 ? -12.423 27.854 -0.070 1.00 84.71 39 ASN B C 1
ATOM 1336 O O . ASN B 1 41 ? -13.264 28.585 -0.598 1.00 83.25 39 ASN B O 1
ATOM 1347 N N . MET B 1 42 ? -11.180 27.742 -0.529 1.00 80.80 40 MET B N 1
ATOM 1348 C CA . MET B 1 42 ? -10.718 28.546 -1.659 1.00 71.75 40 MET B CA 1
ATOM 1349 C C . MET B 1 42 ? -11.279 28.030 -2.981 1.00 69.83 40 MET B C 1
ATOM 1350 O O . MET B 1 42 ? -11.489 26.831 -3.157 1.00 68.82 40 MET B O 1
#

InterPro domains:
  IPR019732 Sigma-S stabilisation anti-adaptor protein [MF_01198] (1-86)
  IPR019732 Sigma-S stabilisation anti-adaptor protein [NF007598] (1-86)
  IPR019732 Sigma-S stabilisation anti-adaptor protein [PF10796] (1-85)

B-factor: mean 55.19, std 18.36, range [21.23, 118.6]

Solvent-accessible surface area: 6424 Å² total; per-residue (Å²): 81,60,76,131,88,79,22,60,94,21,98,136,115,15,47,94,45,59,112,67,0,112,112,26,37,61,84,12,110,48,25,83,111,77,16,74,50,21,92,184,94,109,90,187,103,161,104,79,34,59,110,20,99,131,110,12,47,91,26,81,104,58,4,153,103,21,50,60,77,12,110,49,20,88,116,74,16,75,53,23,102,215,131,124

Radius of gyration: 18.49 Å; Cα contacts (8 Å, |Δi|>4): 43; chains: 2; bounding box: 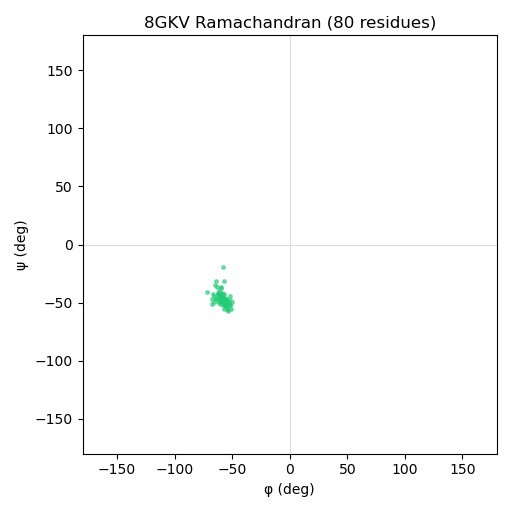37×55×32 Å

Organism: Escherichia coli (strain K12) (NCBI:txid83333)

Sequence (84 aa):
GGMKNLIAELLFKLAQKEEESKELSAQVEALEIIVTAMLRNMAQMKNLIAELLFKLAQKEEESKELSAQVEALEIIVTAMLRNM

Secondary structure (DSSP, 8-state):
-HHHHHHHHHHHHHHHHHHHHHHHHHHHHHHHHHHHHHHHHHH-/-HHHHHHHHHHHHHHHHHHHHHHHHHHHHHHHHHHHHHH-

GO terms:
  GO:0005515 protein binding (F, IPI)
  GO:0042177 negative regulation of protein catabolic process (P, IDA)
  GO:0043856 anti-sigma factor antagonist activity (F, IDA)
  GO:0016036 cellular response to phosphate starvation (P, IEP)
  GO:0016036 cellular response to phosphate starvation (P, IMP)